Protein AF-A0A2G9HQ68-F1 (afdb_monomer_lite)

Secondary structure (DSSP, 8-state):
--------------H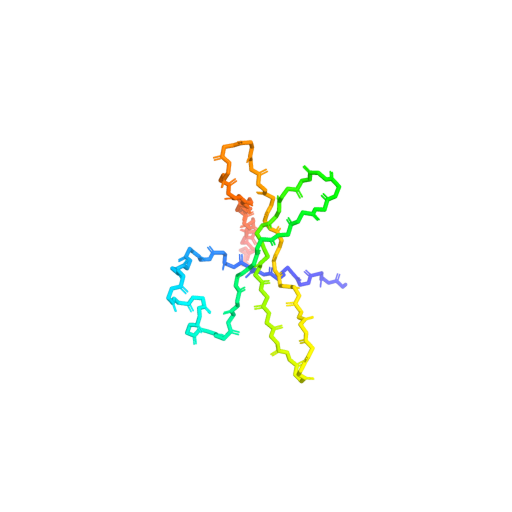HHHHHTT-EEEEEEETTEEEEEEEEEETTEEEEEEEEEBPTTS-B--------------

Radius of gyration: 16.14 Å; chains: 1; bounding box: 48×28×30 Å

Organism: NCBI:txid429701

Sequence (74 aa):
MAAESCKFRKNLLSFKDIRRNGYHIETINDQNIEYLHITRVISGKKHVLEKLPAFFSGLYYTSINMVETHAVVN

Foldseek 3Di:
DDPPPPPDPDDDDDPVRLVVVQWDWDWDADPNWIWIFIWHADPNDIDTPDTFTADPVRDTDDDDDDDDDPPPDD

Structure (mmCIF, N/CA/C/O backbone):
data_AF-A0A2G9HQ68-F1
#
_entry.id   AF-A0A2G9HQ68-F1
#
loop_
_atom_site.group_PDB
_atom_site.id
_atom_site.type_symbol
_atom_site.label_atom_id
_atom_site.label_alt_id
_atom_site.label_comp_id
_atom_site.label_asym_id
_atom_site.label_entity_id
_atom_site.label_seq_id
_atom_site.pdbx_PDB_ins_code
_atom_site.Cartn_x
_atom_site.Cartn_y
_atom_site.Cartn_z
_atom_site.occupancy
_atom_site.B_iso_or_equiv
_atom_site.auth_seq_id
_atom_site.auth_comp_id
_atom_site.auth_asym_id
_atom_site.auth_atom_id
_atom_site.pdbx_PDB_model_num
ATOM 1 N N . MET A 1 1 ? 30.333 -17.553 -3.004 1.00 36.59 1 MET A N 1
ATOM 2 C CA . MET A 1 1 ? 28.931 -17.214 -3.332 1.00 36.59 1 MET A CA 1
ATOM 3 C C . MET A 1 1 ? 28.707 -15.762 -2.952 1.00 36.59 1 MET A C 1
ATOM 5 O O . MET A 1 1 ? 28.564 -15.478 -1.772 1.00 36.59 1 MET A O 1
ATOM 9 N N . ALA A 1 2 ? 28.791 -14.839 -3.911 1.00 39.12 2 ALA A N 1
ATOM 10 C CA . ALA A 1 2 ? 28.466 -13.438 -3.661 1.00 39.12 2 ALA A CA 1
ATOM 11 C C . ALA A 1 2 ? 26.939 -13.299 -3.682 1.00 39.12 2 ALA A C 1
ATOM 13 O O . ALA A 1 2 ? 26.302 -13.732 -4.640 1.00 39.12 2 ALA A O 1
ATOM 14 N N . ALA A 1 3 ? 26.354 -12.760 -2.614 1.00 45.56 3 ALA A N 1
ATOM 15 C CA . ALA A 1 3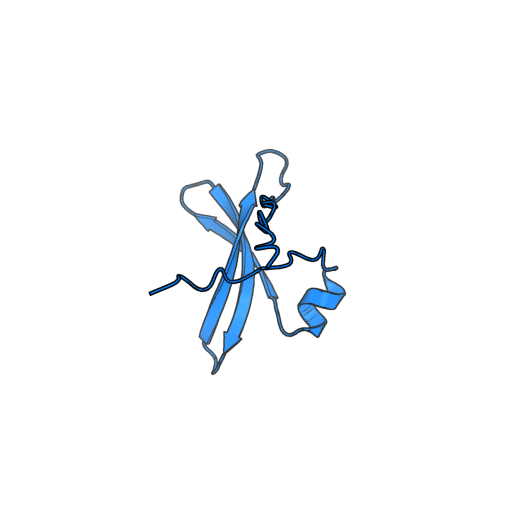 ? 24.946 -12.400 -2.607 1.00 45.56 3 ALA A CA 1
ATOM 16 C C . ALA A 1 3 ? 24.740 -11.286 -3.644 1.00 45.56 3 ALA A C 1
ATOM 18 O O . ALA A 1 3 ? 25.318 -10.206 -3.511 1.00 45.56 3 ALA A O 1
ATOM 19 N N . GLU A 1 4 ? 23.954 -11.543 -4.691 1.00 43.91 4 GLU A N 1
ATOM 20 C CA . GLU A 1 4 ? 23.496 -10.473 -5.571 1.00 43.91 4 GLU A CA 1
ATOM 21 C C . GLU A 1 4 ? 22.635 -9.515 -4.744 1.00 43.91 4 GLU A C 1
ATOM 23 O O . GLU A 1 4 ? 21.507 -9.815 -4.353 1.00 43.91 4 GLU A O 1
ATOM 28 N N . SER A 1 5 ? 23.196 -8.346 -4.444 1.00 49.69 5 SER A N 1
ATOM 29 C CA . SER A 1 5 ? 22.441 -7.224 -3.907 1.00 49.69 5 SER A CA 1
ATOM 30 C C . SER A 1 5 ? 21.459 -6.770 -4.984 1.00 49.69 5 SER A C 1
ATOM 32 O O . SER A 1 5 ? 21.845 -6.156 -5.983 1.00 49.69 5 SER A O 1
ATOM 34 N N . CYS A 1 6 ? 20.182 -7.114 -4.810 1.00 46.91 6 CYS A N 1
ATOM 35 C CA . CYS A 1 6 ? 19.105 -6.636 -5.664 1.00 46.91 6 CYS A CA 1
ATOM 36 C C . CYS A 1 6 ? 18.984 -5.117 -5.453 1.00 46.91 6 CYS A C 1
ATOM 38 O O . CYS A 1 6 ? 18.354 -4.650 -4.503 1.00 46.91 6 CYS A O 1
ATOM 40 N N . LYS A 1 7 ? 19.668 -4.337 -6.299 1.00 54.53 7 LYS A N 1
ATOM 41 C CA . LYS A 1 7 ? 19.664 -2.867 -6.292 1.00 54.53 7 LYS A CA 1
ATOM 42 C C . LYS A 1 7 ? 18.254 -2.352 -6.599 1.00 54.53 7 LYS A C 1
ATOM 44 O O . LYS A 1 7 ? 17.945 -2.010 -7.738 1.00 54.53 7 LYS A O 1
ATOM 49 N N . PHE A 1 8 ? 17.393 -2.268 -5.591 1.00 55.44 8 PHE A N 1
ATOM 50 C CA . PHE A 1 8 ? 16.097 -1.609 -5.720 1.00 55.44 8 PHE A CA 1
ATOM 51 C C . PHE A 1 8 ? 16.306 -0.092 -5.761 1.00 55.44 8 PHE A C 1
ATOM 53 O O . PHE A 1 8 ? 16.459 0.561 -4.729 1.00 55.44 8 PHE A O 1
ATOM 60 N N . ARG A 1 9 ? 16.309 0.496 -6.965 1.00 64.56 9 ARG A N 1
ATOM 61 C CA . ARG A 1 9 ? 16.087 1.943 -7.102 1.00 64.56 9 ARG A CA 1
ATOM 62 C C . ARG A 1 9 ? 14.628 2.217 -6.756 1.00 64.56 9 ARG A C 1
ATOM 64 O O . ARG A 1 9 ? 13.739 1.939 -7.557 1.00 64.56 9 ARG A O 1
ATOM 71 N N . LYS A 1 10 ? 14.386 2.738 -5.554 1.00 65.38 10 LYS A N 1
ATOM 72 C CA . LYS A 1 10 ? 13.067 3.235 -5.158 1.00 65.38 10 LYS A CA 1
ATOM 73 C C . LYS A 1 10 ? 12.811 4.550 -5.890 1.00 65.38 10 LYS A C 1
ATOM 75 O O . LYS A 1 10 ? 13.445 5.556 -5.589 1.00 65.38 10 LYS A O 1
ATOM 80 N N . ASN A 1 11 ? 11.909 4.526 -6.866 1.00 68.00 11 ASN A N 1
ATOM 81 C CA . ASN A 1 11 ? 11.442 5.725 -7.555 1.00 68.00 11 ASN A CA 1
ATOM 82 C C . ASN A 1 11 ? 10.118 6.166 -6.930 1.00 68.00 11 ASN A C 1
ATOM 84 O O . ASN A 1 11 ? 9.250 5.331 -6.675 1.00 68.00 11 ASN A O 1
ATOM 88 N N . LEU A 1 12 ? 9.943 7.470 -6.712 1.00 73.38 12 LEU A N 1
ATOM 89 C CA . LEU A 1 12 ? 8.646 8.008 -6.318 1.00 73.38 12 LEU A CA 1
ATOM 90 C C . LEU A 1 12 ? 7.699 7.900 -7.520 1.00 73.38 12 LEU A C 1
ATOM 92 O O . LEU A 1 12 ? 7.933 8.527 -8.551 1.00 73.38 12 LEU A O 1
ATOM 96 N N . LEU A 1 13 ? 6.657 7.077 -7.405 1.00 80.31 13 LEU A N 1
ATOM 97 C CA . LEU A 1 13 ? 5.657 6.896 -8.455 1.00 80.31 13 LEU A CA 1
ATOM 98 C C . LEU A 1 13 ? 4.363 7.606 -8.073 1.00 80.31 13 LEU A C 1
ATOM 100 O O . LEU A 1 13 ? 3.887 7.484 -6.944 1.00 80.31 13 LEU A O 1
ATOM 104 N N . SER A 1 14 ? 3.759 8.311 -9.030 1.00 88.69 14 SER A N 1
ATOM 105 C CA . SER A 1 14 ? 2.404 8.825 -8.842 1.00 88.69 14 SER A CA 1
ATOM 106 C C . SER A 1 14 ? 1.399 7.669 -8.817 1.00 88.69 14 SER A C 1
ATOM 108 O O . SER A 1 14 ? 1.633 6.610 -9.405 1.00 88.69 14 SER A O 1
ATOM 110 N N . PHE A 1 15 ? 0.226 7.875 -8.212 1.00 88.62 15 PHE A N 1
ATOM 111 C CA . PHE A 1 15 ? -0.860 6.886 -8.265 1.00 88.62 15 PHE A CA 1
ATOM 112 C C . PHE A 1 15 ? -1.199 6.474 -9.709 1.00 88.62 15 PHE A C 1
ATOM 114 O O . PHE A 1 15 ? -1.432 5.297 -9.993 1.00 88.62 15 PHE A O 1
ATOM 121 N N . LYS A 1 16 ? -1.163 7.433 -10.644 1.00 93.12 16 LYS A N 1
ATOM 122 C CA . LYS A 1 16 ? -1.405 7.186 -12.070 1.00 93.12 16 LYS A CA 1
ATOM 123 C C . LYS A 1 16 ? -0.371 6.225 -12.656 1.00 93.12 16 LYS A C 1
ATOM 125 O O . LYS A 1 16 ? -0.749 5.305 -13.379 1.00 93.12 16 LYS A O 1
ATOM 130 N N . ASP A 1 17 ? 0.902 6.403 -12.318 1.00 92.19 17 ASP A N 1
ATOM 131 C CA . ASP A 1 17 ? 1.976 5.526 -12.789 1.00 92.19 17 ASP A CA 1
ATOM 132 C C . ASP A 1 17 ? 1.877 4.132 -12.168 1.00 92.19 17 ASP A C 1
ATOM 134 O O . ASP A 1 17 ? 2.052 3.136 -12.867 1.00 92.19 17 ASP A O 1
ATOM 138 N N . ILE A 1 18 ? 1.517 4.035 -10.885 1.00 91.75 18 ILE A N 1
ATOM 139 C CA . ILE A 1 18 ? 1.296 2.753 -10.198 1.00 91.75 18 ILE A CA 1
ATOM 140 C C . ILE A 1 18 ? 0.204 1.950 -10.919 1.00 91.75 18 ILE A C 1
ATOM 142 O O . ILE A 1 18 ? 0.428 0.800 -11.301 1.00 91.75 18 ILE A O 1
ATOM 146 N N . ARG A 1 19 ? -0.949 2.574 -11.197 1.00 93.12 19 ARG A N 1
ATOM 147 C CA . ARG A 1 19 ? -2.050 1.930 -11.933 1.00 93.12 19 ARG A CA 1
ATOM 148 C C . ARG A 1 19 ? -1.664 1.584 -13.370 1.00 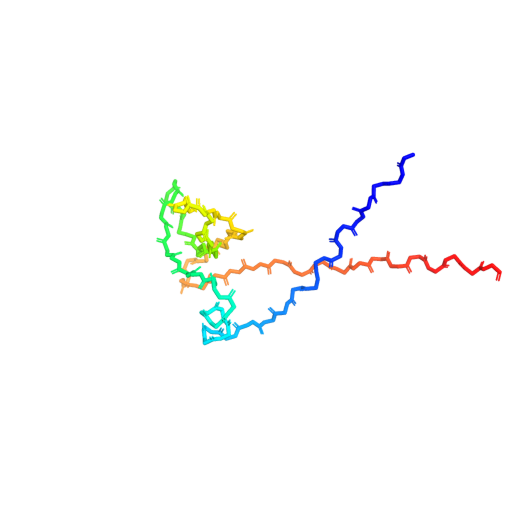93.12 19 ARG A C 1
ATOM 150 O O . ARG A 1 19 ? -1.980 0.488 -13.829 1.00 93.12 19 ARG A O 1
ATOM 157 N N . ARG A 1 20 ? -0.958 2.479 -14.073 1.00 94.06 20 ARG A N 1
ATOM 158 C CA . ARG A 1 20 ? -0.492 2.248 -15.453 1.00 94.06 20 ARG A CA 1
ATOM 159 C C . ARG A 1 20 ? 0.478 1.070 -15.554 1.00 94.06 20 ARG A C 1
ATOM 161 O O . ARG A 1 20 ? 0.459 0.366 -16.556 1.00 94.06 20 ARG A O 1
ATOM 168 N N . ASN A 1 21 ? 1.272 0.827 -14.514 1.00 92.12 21 ASN A N 1
ATOM 169 C CA . ASN A 1 21 ? 2.184 -0.313 -14.428 1.00 92.12 21 ASN A CA 1
ATOM 170 C C . ASN A 1 21 ? 1.502 -1.621 -13.973 1.00 92.12 21 ASN A C 1
ATOM 172 O O . ASN A 1 21 ? 2.179 -2.622 -13.744 1.00 92.12 21 ASN A O 1
ATOM 176 N N . GLY A 1 22 ? 0.169 -1.645 -13.847 1.00 93.31 22 GLY A N 1
ATOM 177 C CA . GLY A 1 22 ? -0.584 -2.840 -13.452 1.00 93.31 22 GLY A CA 1
ATOM 178 C C . GLY A 1 22 ? -0.487 -3.171 -11.961 1.00 93.31 22 GLY A C 1
ATOM 179 O O . GLY A 1 22 ? -0.824 -4.284 -11.553 1.00 93.31 22 GLY A O 1
ATOM 180 N N . TYR A 1 23 ? -0.036 -2.215 -11.150 1.00 95.31 23 TYR A N 1
ATOM 181 C CA . TYR A 1 23 ? -0.035 -2.321 -9.700 1.00 95.31 23 TYR A CA 1
ATOM 182 C C . TYR A 1 23 ? -1.296 -1.688 -9.108 1.00 95.31 23 TYR A C 1
ATOM 184 O O . TYR A 1 23 ? -2.003 -0.886 -9.731 1.00 95.31 23 TYR A O 1
ATOM 1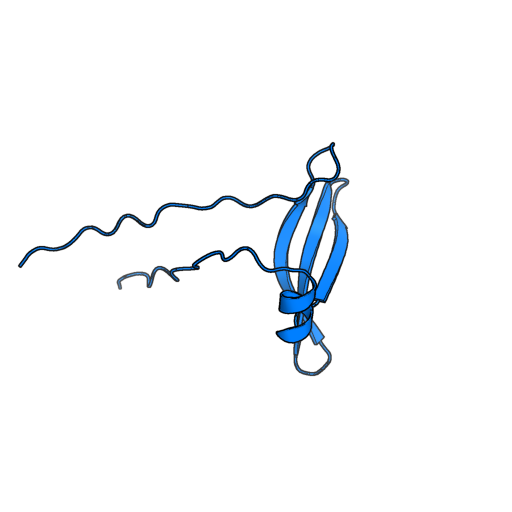92 N N . HIS A 1 24 ? -1.593 -2.075 -7.879 1.00 95.31 24 HIS A N 1
ATOM 193 C CA . HIS A 1 24 ? -2.744 -1.631 -7.113 1.00 95.31 24 HIS A CA 1
ATOM 194 C C . HIS A 1 24 ? -2.292 -1.193 -5.728 1.00 95.31 24 HIS A C 1
ATOM 196 O O . HIS A 1 24 ? -1.284 -1.683 -5.223 1.00 95.31 24 HIS A O 1
ATOM 202 N N . ILE A 1 25 ? -3.046 -0.279 -5.128 1.00 94.50 25 ILE A N 1
ATOM 203 C CA . ILE A 1 25 ? -2.801 0.199 -3.773 1.00 94.50 25 ILE A CA 1
ATOM 204 C C . ILE A 1 25 ? -4.020 -0.129 -2.927 1.00 94.50 25 ILE A C 1
ATOM 206 O O . ILE A 1 25 ? -5.145 0.089 -3.377 1.00 94.50 25 ILE A O 1
ATOM 210 N N . GLU A 1 26 ? -3.794 -0.637 -1.723 1.00 95.31 26 GLU A N 1
ATOM 211 C CA . GLU A 1 26 ? -4.841 -0.853 -0.728 1.00 95.31 26 GLU A CA 1
ATOM 212 C C . GLU A 1 26 ? -4.323 -0.562 0.676 1.00 95.31 26 GLU A C 1
ATOM 214 O O . GLU A 1 26 ? -3.137 -0.750 0.952 1.00 95.31 26 GLU A O 1
ATOM 219 N N . THR A 1 27 ? -5.209 -0.103 1.554 1.00 95.38 27 THR A N 1
ATOM 220 C CA . THR A 1 27 ? -4.922 0.021 2.980 1.00 95.38 27 THR A CA 1
ATOM 221 C C . THR A 1 27 ? -5.375 -1.240 3.697 1.00 95.38 27 THR A C 1
ATOM 223 O O . THR A 1 27 ? -6.458 -1.769 3.435 1.00 95.38 27 THR A O 1
ATOM 226 N N . ILE A 1 28 ? -4.535 -1.749 4.593 1.00 95.81 28 ILE A N 1
ATOM 227 C CA . ILE A 1 28 ? -4.876 -2.878 5.456 1.00 95.81 28 ILE A CA 1
ATOM 228 C C . ILE A 1 28 ? -4.565 -2.533 6.906 1.00 95.81 28 ILE A C 1
ATOM 230 O O . ILE A 1 28 ? -3.632 -1.784 7.177 1.00 95.81 28 ILE A O 1
ATOM 234 N N . ASN A 1 29 ? -5.313 -3.121 7.833 1.00 95.19 29 ASN A N 1
ATOM 235 C CA . ASN A 1 29 ? -4.987 -3.076 9.251 1.00 95.19 29 ASN A CA 1
ATOM 236 C C . ASN A 1 29 ? -4.487 -4.447 9.692 1.00 95.19 29 ASN A C 1
ATOM 238 O O . ASN A 1 29 ? -5.155 -5.457 9.477 1.00 95.19 29 ASN A O 1
ATOM 242 N N . ASP A 1 30 ? -3.308 -4.467 10.300 1.00 93.06 30 ASP A N 1
ATOM 243 C CA . ASP A 1 30 ? -2.662 -5.668 10.809 1.00 93.06 30 ASP A CA 1
ATOM 244 C C . ASP A 1 30 ? -2.075 -5.345 12.184 1.00 93.06 30 ASP A C 1
ATOM 246 O O . ASP A 1 30 ? -1.252 -4.443 12.320 1.00 93.06 30 ASP A O 1
ATOM 250 N N . GLN A 1 31 ? -2.565 -6.027 13.222 1.00 92.50 31 GLN A N 1
ATOM 251 C CA . GLN A 1 31 ? -2.153 -5.816 14.619 1.00 92.50 31 GLN A CA 1
ATOM 252 C C . GLN A 1 31 ? -2.221 -4.344 15.082 1.00 92.50 31 GLN A C 1
ATOM 254 O O . GLN A 1 31 ? -1.322 -3.856 15.761 1.00 92.50 31 GLN A O 1
ATOM 259 N N . ASN A 1 32 ? -3.300 -3.634 14.728 1.00 90.25 32 ASN A N 1
ATOM 260 C CA . ASN A 1 32 ? -3.518 -2.200 15.006 1.00 90.25 32 ASN A CA 1
ATOM 261 C C . ASN A 1 32 ? -2.528 -1.243 14.327 1.00 90.25 32 ASN A C 1
ATOM 263 O O . ASN A 1 32 ? -2.499 -0.057 14.655 1.00 90.25 32 ASN A O 1
ATOM 267 N N . ILE A 1 33 ? -1.736 -1.738 13.379 1.00 91.69 33 ILE A N 1
ATOM 268 C CA . ILE A 1 33 ? -0.902 -0.911 12.520 1.00 91.69 33 ILE A CA 1
ATOM 269 C C . ILE A 1 33 ? -1.541 -0.906 11.137 1.00 91.69 33 ILE A C 1
ATOM 271 O O . ILE A 1 33 ? -1.798 -1.955 10.538 1.00 91.69 33 ILE A O 1
ATOM 275 N N . GLU A 1 34 ? -1.814 0.289 10.630 1.00 96.19 34 GLU A N 1
ATOM 276 C CA . GLU A 1 34 ? -2.261 0.453 9.256 1.00 96.19 34 GLU A CA 1
ATOM 277 C C . GLU A 1 34 ? -1.061 0.365 8.307 1.00 96.19 34 GLU A C 1
ATOM 279 O O . GLU A 1 34 ? 0.029 0.868 8.593 1.00 96.19 34 GLU A O 1
ATOM 284 N N . TYR A 1 35 ? -1.262 -0.269 7.157 1.00 96.25 35 TYR A N 1
ATOM 285 C CA . TYR A 1 35 ? -0.270 -0.363 6.100 1.00 96.25 35 TYR A CA 1
ATOM 286 C C . TYR A 1 35 ? -0.866 0.017 4.755 1.00 96.25 35 TYR A C 1
ATOM 288 O O . TYR A 1 35 ? -1.987 -0.370 4.431 1.00 96.25 35 TYR A O 1
ATOM 296 N N . LEU A 1 36 ? -0.060 0.677 3.927 1.00 95.12 36 LEU A N 1
ATOM 297 C CA . LEU A 1 36 ? -0.301 0.813 2.500 1.00 95.12 36 LEU A CA 1
ATOM 298 C C . LEU A 1 36 ? 0.407 -0.329 1.773 1.00 95.12 36 LEU A C 1
ATOM 300 O O . LEU A 1 36 ? 1.635 -0.444 1.790 1.00 95.12 36 LEU A O 1
ATOM 304 N N . HIS A 1 37 ? -0.372 -1.194 1.143 1.00 95.69 37 HIS A N 1
ATOM 305 C CA . HIS A 1 37 ? 0.130 -2.283 0.323 1.00 95.69 37 HIS A CA 1
ATOM 306 C C . HIS A 1 37 ? 0.187 -1.869 -1.139 1.00 95.69 37 HIS A C 1
ATOM 308 O O . HIS A 1 37 ? -0.811 -1.418 -1.699 1.00 95.69 37 HIS A O 1
ATOM 314 N N . ILE A 1 38 ? 1.329 -2.116 -1.782 1.00 94.19 38 ILE A N 1
ATOM 315 C CA . ILE A 1 38 ? 1.427 -2.154 -3.241 1.00 94.19 38 ILE A CA 1
ATOM 316 C C . ILE A 1 38 ? 1.278 -3.610 -3.662 1.00 94.19 38 ILE A C 1
ATOM 318 O O . ILE A 1 38 ? 2.048 -4.473 -3.239 1.00 94.19 38 ILE A O 1
ATOM 322 N N . THR A 1 39 ? 0.286 -3.897 -4.496 1.00 96.69 39 THR A N 1
ATOM 323 C CA . THR A 1 39 ? -0.059 -5.261 -4.899 1.00 96.69 39 THR A CA 1
ATOM 324 C C . THR A 1 39 ? -0.106 -5.417 -6.411 1.00 96.69 39 THR A C 1
ATOM 326 O O . THR A 1 39 ? -0.251 -4.453 -7.166 1.00 96.69 39 THR A O 1
ATOM 329 N N . ARG A 1 40 ? 0.010 -6.662 -6.868 1.00 96.31 40 ARG A N 1
ATOM 330 C CA . ARG A 1 40 ? -0.223 -7.065 -8.256 1.00 96.31 40 ARG A CA 1
ATOM 331 C C . ARG A 1 40 ? -1.047 -8.339 -8.276 1.00 96.31 40 ARG A C 1
ATOM 333 O O . ARG A 1 40 ? -0.850 -9.212 -7.436 1.00 96.31 40 ARG A O 1
ATOM 340 N N . VAL A 1 41 ? -1.936 -8.470 -9.254 1.00 95.06 41 VAL A N 1
ATOM 341 C CA . VAL A 1 41 ? -2.641 -9.729 -9.504 1.00 95.06 41 VAL A CA 1
ATOM 342 C C . VAL A 1 41 ? -1.898 -10.513 -10.582 1.00 95.06 41 VAL A C 1
ATOM 344 O O . VAL A 1 41 ? -1.675 -10.003 -11.678 1.00 95.06 41 VAL A O 1
ATOM 347 N N . ILE A 1 42 ? -1.503 -11.746 -10.269 1.00 95.50 42 ILE A N 1
ATOM 348 C CA . ILE A 1 42 ? -0.847 -12.680 -11.191 1.00 95.50 42 ILE A CA 1
ATOM 349 C C . ILE A 1 42 ? -1.688 -13.955 -11.203 1.00 95.50 42 ILE A C 1
ATOM 351 O O . ILE A 1 42 ? -1.953 -14.535 -10.153 1.00 95.50 42 ILE A O 1
ATOM 355 N N . SER A 1 43 ? -2.163 -14.366 -12.381 1.00 95.75 43 SER A N 1
ATOM 356 C CA . SER A 1 43 ? -3.011 -15.561 -12.543 1.00 95.75 43 SER A CA 1
ATOM 357 C C . SER A 1 43 ? -4.214 -15.595 -11.580 1.00 95.75 43 SER A C 1
ATOM 359 O O . SER A 1 43 ? -4.499 -16.614 -10.955 1.00 95.75 43 SER A O 1
ATOM 361 N N . GLY A 1 44 ? -4.883 -14.448 -11.408 1.00 94.56 44 GLY A N 1
ATOM 362 C CA . GLY A 1 44 ? -6.044 -14.288 -10.520 1.00 94.56 44 GLY A CA 1
ATOM 363 C C . GLY A 1 44 ? -5.721 -14.224 -9.022 1.00 94.56 44 GLY A C 1
ATOM 364 O O . GLY A 1 44 ? -6.621 -13.999 -8.218 1.00 94.56 44 GLY A O 1
ATOM 365 N N . LYS A 1 45 ? -4.453 -14.376 -8.626 1.00 96.50 45 LYS A N 1
ATOM 366 C CA . LYS A 1 45 ? -4.013 -14.312 -7.228 1.00 96.50 45 LYS A CA 1
ATOM 367 C C . LYS A 1 45 ? -3.360 -12.972 -6.928 1.00 96.50 45 LYS A C 1
ATOM 369 O O . LYS A 1 45 ? -2.552 -12.475 -7.708 1.00 96.50 45 LYS A O 1
ATOM 374 N N . LYS A 1 46 ? -3.713 -12.385 -5.786 1.00 95.81 46 LYS A N 1
ATOM 375 C CA . LYS A 1 46 ? -3.119 -11.137 -5.304 1.00 95.81 46 LYS A CA 1
ATOM 376 C C . LYS A 1 46 ? -1.767 -11.422 -4.646 1.00 95.81 46 LYS A C 1
ATOM 378 O O . LYS A 1 46 ? -1.674 -12.277 -3.771 1.00 95.81 46 LYS A O 1
ATOM 383 N N . HIS A 1 47 ? -0.753 -10.663 -5.036 1.00 96.62 47 HIS A N 1
ATOM 384 C CA . HIS A 1 47 ? 0.583 -10.676 -4.454 1.00 96.62 47 HIS A CA 1
ATOM 385 C C . HIS A 1 47 ? 0.914 -9.298 -3.886 1.00 96.62 47 HIS A C 1
ATOM 387 O O . HIS A 1 47 ? 0.712 -8.289 -4.563 1.00 96.62 47 HIS A O 1
ATOM 393 N N . VAL A 1 48 ? 1.434 -9.260 -2.659 1.00 95.69 48 VAL A N 1
ATOM 394 C CA . VAL A 1 48 ? 1.956 -8.038 -2.032 1.00 95.69 48 VAL A CA 1
ATOM 395 C C . VAL A 1 48 ? 3.412 -7.869 -2.456 1.00 95.69 48 VAL A C 1
ATOM 397 O O . VAL A 1 48 ? 4.212 -8.782 -2.275 1.00 95.69 48 VAL A O 1
ATOM 400 N N . LEU A 1 49 ? 3.732 -6.725 -3.055 1.00 93.06 49 LEU A N 1
ATOM 401 C CA . LEU A 1 49 ? 5.075 -6.386 -3.530 1.00 93.06 49 LEU A CA 1
ATOM 402 C C . LEU A 1 49 ? 5.821 -5.523 -2.513 1.00 93.06 49 LEU A C 1
ATOM 404 O O . LEU A 1 49 ? 6.988 -5.774 -2.237 1.00 93.06 49 LEU A O 1
ATOM 408 N N . GLU A 1 50 ? 5.133 -4.539 -1.931 1.00 91.69 50 GLU A N 1
ATOM 409 C CA . GLU A 1 50 ? 5.660 -3.701 -0.854 1.00 91.69 50 GLU A CA 1
ATOM 410 C C . GLU A 1 50 ? 4.588 -3.456 0.214 1.00 91.69 50 GLU A C 1
ATOM 412 O O . GLU A 1 50 ? 3.400 -3.335 -0.101 1.00 91.69 50 GLU A O 1
ATOM 41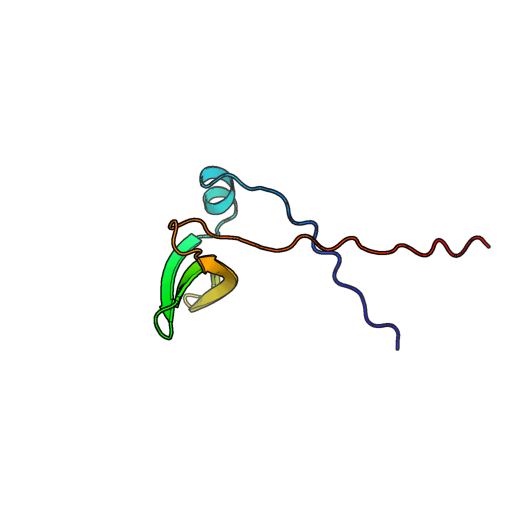7 N N . LYS A 1 51 ? 5.027 -3.370 1.476 1.00 93.62 51 LYS A N 1
ATOM 418 C CA . LYS A 1 51 ? 4.207 -3.072 2.658 1.00 93.62 51 LYS A CA 1
ATOM 419 C C . LYS A 1 51 ? 4.794 -1.848 3.357 1.00 93.62 51 LYS A C 1
ATOM 421 O O . LYS A 1 51 ? 5.909 -1.909 3.872 1.00 93.62 51 LYS A O 1
ATOM 426 N N . LEU A 1 52 ? 4.053 -0.743 3.345 1.00 93.19 52 LEU A N 1
ATOM 427 C CA . LEU A 1 52 ? 4.482 0.546 3.884 1.00 93.19 52 LEU A CA 1
ATOM 428 C C . LEU A 1 52 ? 3.704 0.838 5.174 1.00 93.19 52 LEU A C 1
ATOM 430 O O . LEU A 1 52 ? 2.489 1.013 5.096 1.00 93.19 52 LEU A O 1
ATOM 434 N N . PRO A 1 53 ? 4.343 0.861 6.353 1.00 94.94 53 PRO A N 1
ATOM 435 C CA . PRO A 1 53 ? 3.658 1.192 7.601 1.00 94.94 53 PRO A CA 1
ATOM 436 C C . PRO A 1 53 ? 3.162 2.638 7.610 1.00 94.94 53 PRO A C 1
ATOM 438 O O . PRO A 1 53 ? 3.810 3.536 7.063 1.00 94.94 53 PRO A O 1
ATOM 441 N N . ALA A 1 54 ? 2.020 2.852 8.256 1.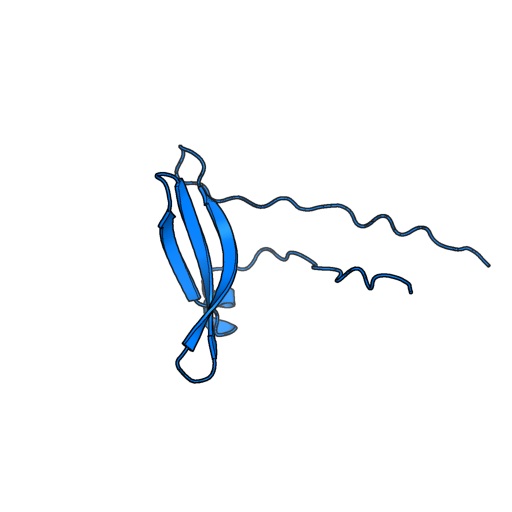00 95.25 54 ALA A N 1
ATOM 442 C CA . ALA A 1 54 ? 1.500 4.172 8.561 1.00 95.25 54 ALA A CA 1
ATOM 443 C C . ALA A 1 54 ? 2.184 4.760 9.802 1.00 95.25 54 ALA A C 1
ATOM 445 O O . ALA A 1 54 ? 2.425 4.080 10.800 1.00 95.25 54 ALA A O 1
ATOM 446 N N . PHE A 1 55 ? 2.438 6.060 9.759 1.00 91.25 55 PHE A N 1
ATOM 447 C CA . PHE A 1 55 ? 2.588 6.889 10.943 1.00 91.25 55 PHE A CA 1
ATOM 448 C C . PHE A 1 55 ? 1.216 7.212 11.540 1.00 91.25 55 PHE A C 1
ATOM 450 O O . PHE A 1 55 ? 0.204 7.217 10.843 1.00 91.25 55 PHE A O 1
ATOM 457 N N . PHE A 1 56 ? 1.197 7.622 12.811 1.00 84.75 56 PHE A N 1
ATOM 458 C CA . PHE A 1 56 ? -0.008 8.139 13.476 1.00 84.75 56 PHE A CA 1
ATOM 459 C C . PHE A 1 56 ? -0.658 9.334 12.755 1.00 84.75 56 PHE A C 1
ATOM 461 O O . PHE A 1 56 ? -1.831 9.614 12.971 1.00 84.75 56 PHE A O 1
ATOM 468 N N . SER A 1 57 ? 0.082 10.034 11.889 1.00 89.25 57 SER A N 1
ATOM 469 C CA . SER A 1 57 ? -0.433 11.116 11.042 1.00 89.25 57 SER A CA 1
ATOM 470 C C . SER A 1 57 ? -1.190 10.639 9.793 1.00 89.25 57 SER A C 1
ATOM 472 O O . SER A 1 57 ? -1.648 11.476 9.020 1.00 89.25 57 SER A O 1
ATOM 474 N N . GLY A 1 58 ? -1.287 9.326 9.552 1.00 85.69 58 GLY A N 1
ATOM 475 C CA . GLY A 1 58 ? -1.844 8.756 8.318 1.00 85.69 58 GLY A CA 1
ATOM 476 C C . GLY A 1 58 ? -0.885 8.803 7.122 1.00 85.69 58 GLY A C 1
ATOM 477 O O . GLY A 1 58 ? -1.278 8.506 5.997 1.00 85.69 58 GLY A O 1
ATOM 478 N N . LEU A 1 59 ? 0.379 9.188 7.338 1.00 91.00 59 LEU A N 1
ATOM 479 C CA . LEU A 1 59 ? 1.420 9.154 6.308 1.00 91.00 59 LEU A CA 1
ATOM 480 C C . LEU A 1 59 ? 2.089 7.780 6.257 1.00 91.00 59 LEU A C 1
ATOM 482 O O . LEU A 1 59 ? 2.526 7.271 7.283 1.00 91.00 59 LEU A O 1
ATOM 486 N N . TYR A 1 60 ? 2.253 7.222 5.061 1.00 92.69 60 TYR A N 1
ATOM 487 C CA . TYR A 1 60 ? 2.974 5.962 4.854 1.00 92.69 60 TYR A CA 1
ATOM 488 C C . TYR A 1 60 ? 4.433 6.221 4.484 1.00 92.69 60 TYR A C 1
ATOM 490 O O . TYR A 1 60 ? 4.725 7.171 3.754 1.00 92.69 60 TYR A O 1
ATOM 498 N N . TYR A 1 61 ? 5.357 5.381 4.959 1.00 88.81 61 TYR A N 1
ATOM 499 C CA . TYR A 1 61 ? 6.791 5.620 4.773 1.00 88.81 61 TYR A CA 1
ATOM 500 C C . TYR A 1 61 ? 7.591 4.378 4.368 1.00 88.81 61 TYR A C 1
ATOM 502 O O . TYR A 1 61 ? 7.176 3.234 4.548 1.00 88.81 61 TYR A O 1
ATOM 510 N N . THR A 1 62 ? 8.780 4.623 3.814 1.00 87.56 62 THR A N 1
ATOM 511 C CA . THR A 1 62 ? 9.800 3.608 3.527 1.00 87.56 62 THR A CA 1
ATOM 512 C C . THR A 1 62 ? 11.190 4.215 3.676 1.00 87.56 62 THR A C 1
ATOM 514 O O . THR A 1 62 ? 11.366 5.415 3.470 1.00 87.56 62 THR A O 1
ATOM 517 N N . SER A 1 63 ? 12.189 3.394 3.995 1.00 83.19 63 SER A N 1
ATOM 518 C CA . SER A 1 63 ? 13.585 3.840 4.089 1.00 83.19 63 SER A CA 1
ATOM 519 C C . SER A 1 63 ? 14.305 3.679 2.751 1.00 83.19 63 SER A C 1
ATOM 521 O O . SER A 1 63 ? 14.185 2.639 2.095 1.00 83.19 63 SER A O 1
ATOM 523 N N . ILE A 1 64 ? 15.076 4.687 2.344 1.00 78.69 64 ILE A N 1
ATOM 524 C CA . ILE A 1 64 ? 15.999 4.602 1.206 1.00 78.69 64 ILE A CA 1
ATOM 525 C C . ILE A 1 64 ? 17.389 4.337 1.782 1.00 78.69 64 ILE A C 1
ATOM 527 O O . ILE A 1 64 ? 17.927 5.178 2.494 1.00 78.69 64 ILE A O 1
ATOM 531 N N . ASN A 1 65 ? 17.963 3.172 1.484 1.00 73.25 65 ASN A N 1
ATOM 532 C CA . ASN A 1 65 ? 19.319 2.835 1.911 1.00 73.25 65 ASN A CA 1
ATOM 533 C C . ASN A 1 65 ? 20.302 3.164 0.785 1.00 73.25 65 ASN A C 1
ATOM 535 O O . ASN A 1 65 ? 20.049 2.843 -0.379 1.00 73.25 65 ASN A O 1
ATOM 539 N N . MET A 1 66 ? 21.425 3.792 1.132 1.00 66.38 66 MET A N 1
ATOM 540 C CA . MET A 1 66 ? 22.508 4.039 0.185 1.00 66.38 66 MET A CA 1
ATOM 541 C C . MET A 1 66 ? 23.212 2.713 -0.120 1.00 66.38 66 MET A C 1
ATOM 543 O O . MET A 1 66 ? 23.569 1.971 0.792 1.00 66.38 66 MET A O 1
ATOM 547 N N . VAL A 1 67 ? 23.394 2.394 -1.401 1.00 67.50 67 VAL A N 1
ATOM 548 C CA . VAL A 1 67 ? 24.201 1.235 -1.797 1.00 67.50 67 VAL A CA 1
ATOM 549 C C . VAL A 1 67 ? 25.659 1.675 -1.777 1.00 67.50 67 VAL A C 1
ATOM 551 O O . VAL A 1 67 ? 26.062 2.471 -2.623 1.00 67.50 67 VAL A O 1
ATOM 554 N N . GLU A 1 68 ? 26.446 1.169 -0.830 1.00 61.69 68 GLU A N 1
ATOM 555 C CA . GLU A 1 68 ? 27.898 1.342 -0.847 1.00 61.69 68 GLU A CA 1
ATOM 556 C C . GLU A 1 68 ? 28.467 0.603 -2.062 1.00 61.69 68 GLU A C 1
ATOM 558 O O . GLU A 1 68 ? 28.520 -0.625 -2.120 1.00 61.69 68 GLU A O 1
ATOM 563 N N . THR A 1 69 ? 28.854 1.352 -3.091 1.00 61.12 69 THR A N 1
ATOM 564 C CA . THR A 1 69 ? 29.652 0.807 -4.185 1.00 61.12 69 THR A CA 1
ATOM 565 C C . THR A 1 69 ? 31.116 0.965 -3.813 1.00 61.12 69 THR A C 1
ATOM 567 O O . THR A 1 69 ? 31.706 2.015 -4.063 1.00 61.12 69 THR A O 1
ATOM 570 N N . HIS A 1 70 ? 31.719 -0.070 -3.228 1.00 64.25 70 HIS A N 1
ATOM 571 C CA . HIS A 1 70 ? 33.174 -0.163 -3.225 1.00 64.25 70 HIS A CA 1
ATOM 572 C C . HIS A 1 70 ? 33.620 -0.336 -4.679 1.00 64.25 70 HIS A C 1
ATOM 574 O O . HIS A 1 70 ? 33.456 -1.402 -5.274 1.00 64.25 70 HIS A O 1
ATOM 580 N N . ALA A 1 71 ? 34.111 0.746 -5.282 1.00 57.81 71 ALA A N 1
ATOM 581 C CA . ALA A 1 71 ? 34.814 0.670 -6.547 1.00 57.81 71 ALA A CA 1
ATOM 582 C C . ALA A 1 71 ? 36.097 -0.129 -6.296 1.00 57.81 71 ALA A C 1
ATOM 584 O O . ALA A 1 71 ? 37.038 0.375 -5.687 1.00 57.81 71 ALA A O 1
ATOM 585 N N . VAL A 1 72 ? 36.119 -1.390 -6.724 1.00 58.28 72 VAL A N 1
ATOM 586 C CA . VAL A 1 72 ? 37.378 -2.113 -6.898 1.00 58.28 72 VAL A CA 1
ATOM 587 C C . VAL A 1 72 ? 38.056 -1.454 -8.095 1.00 58.28 72 VAL A C 1
ATOM 589 O O . VAL A 1 72 ? 37.722 -1.734 -9.244 1.00 58.28 72 VAL A O 1
ATOM 592 N N . VAL A 1 73 ? 38.922 -0.485 -7.806 1.00 51.44 73 VAL A N 1
ATOM 593 C CA . VAL A 1 73 ? 39.876 0.054 -8.773 1.00 51.44 73 VAL A CA 1
ATOM 594 C C . VAL A 1 73 ? 40.899 -1.054 -9.011 1.00 51.44 73 VAL A C 1
ATOM 596 O O . VAL A 1 73 ? 41.558 -1.487 -8.066 1.00 51.44 73 VAL A O 1
ATOM 599 N N . ASN A 1 74 ? 40.951 -1.548 -10.245 1.00 47.47 74 ASN A N 1
ATOM 600 C CA . ASN A 1 74 ? 41.990 -2.449 -10.741 1.00 47.47 74 ASN A CA 1
ATOM 601 C C . ASN A 1 74 ? 43.046 -1.634 -11.486 1.00 47.47 74 ASN A C 1
ATOM 603 O O . ASN A 1 74 ? 42.634 -0.656 -12.155 1.00 47.47 74 ASN A O 1
#

pLDDT: mean 81.95, std 17.58, range [36.59, 96.69]